Protein AF-A0A348V965-F1 (afdb_monomer_lite)

Radius of gyration: 14.89 Å; chains: 1; bounding box: 37×28×46 Å

Sequence (95 aa):
MTFKDRLRLQRSNAKKCIKQIRAGEWVPKYNSLSRAHITANRDNKELWLSNGSFFCGIEGGN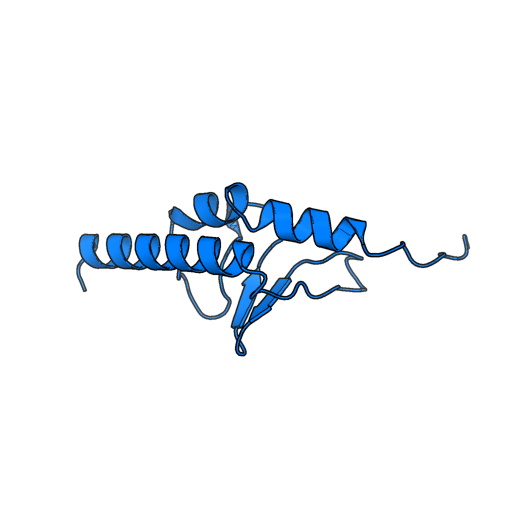YFGIFRHWVYYAAARKLKVEADRKVKPPDVPVL

Secondary structure (DSSP, 8-state):
--HHHHHHHHHHHHHHHHHHHHTT-SEEEEETTTTEEEEEEETTEEEE-SS-TTT--BTTS-SSGGGHHHHIIIIIHHHHHHHHHHSPPP-----

pLDDT: mean 89.42, std 11.26, range [49.09, 98.12]

Structure (mmCIF, N/CA/C/O backbone):
data_AF-A0A348V965-F1
#
_entry.id   AF-A0A348V965-F1
#
loop_
_atom_site.group_PDB
_atom_site.id
_atom_site.type_symbol
_atom_site.label_atom_id
_atom_site.label_alt_id
_atom_site.label_comp_id
_atom_site.label_asym_id
_atom_site.label_entity_id
_atom_site.label_seq_id
_atom_site.pdbx_PDB_ins_code
_atom_site.Cartn_x
_atom_site.Cartn_y
_atom_site.Cartn_z
_atom_site.occupancy
_atom_site.B_iso_or_equiv
_atom_site.auth_seq_id
_atom_site.auth_comp_id
_atom_site.auth_asym_id
_atom_site.auth_atom_id
_atom_site.pdbx_PDB_model_num
ATOM 1 N N . MET A 1 1 ? -11.941 18.001 15.120 1.00 73.88 1 MET A N 1
ATOM 2 C CA . MET A 1 1 ? -11.394 16.640 15.346 1.00 73.88 1 MET A CA 1
ATOM 3 C C . MET A 1 1 ? -10.218 16.744 16.301 1.00 73.88 1 MET A C 1
ATOM 5 O O . MET A 1 1 ? -9.319 17.531 16.027 1.00 73.88 1 MET A O 1
ATOM 9 N N . THR A 1 2 ? -10.219 15.995 17.408 1.00 92.62 2 THR A N 1
ATOM 10 C CA . THR A 1 2 ? -9.113 16.043 18.378 1.00 92.62 2 THR A CA 1
ATOM 11 C C . THR A 1 2 ? -7.884 15.277 17.869 1.00 92.62 2 THR A C 1
ATOM 13 O O . THR A 1 2 ? -7.972 14.461 16.946 1.00 92.62 2 THR A O 1
ATOM 16 N N . PHE A 1 3 ? -6.720 15.501 18.486 1.00 89.19 3 PHE A N 1
ATOM 17 C CA . PHE A 1 3 ? -5.496 14.750 18.179 1.00 89.19 3 PHE A CA 1
ATOM 18 C C . PHE A 1 3 ? -5.669 13.233 18.382 1.00 89.19 3 PHE A C 1
ATOM 20 O O . PHE A 1 3 ? -5.248 12.434 17.542 1.00 89.19 3 PHE A O 1
ATOM 27 N N . LYS A 1 4 ? -6.356 12.832 19.462 1.00 92.00 4 LYS A N 1
ATOM 28 C CA . LYS A 1 4 ? -6.649 11.422 19.763 1.00 92.00 4 LYS A CA 1
ATOM 29 C C . LYS A 1 4 ? -7.538 10.789 18.688 1.00 92.00 4 LYS A C 1
ATOM 31 O O . LYS A 1 4 ? -7.266 9.664 18.268 1.00 92.00 4 LYS A O 1
ATOM 36 N N . ASP A 1 5 ? -8.546 11.511 18.200 1.00 93.81 5 ASP A N 1
ATOM 37 C CA . ASP A 1 5 ? -9.438 11.017 17.141 1.00 93.81 5 ASP A CA 1
ATOM 38 C C . ASP A 1 5 ? -8.692 10.828 15.820 1.00 93.81 5 ASP A C 1
ATOM 40 O O . ASP A 1 5 ? -8.850 9.801 15.156 1.00 93.81 5 ASP A O 1
ATOM 44 N N . ARG A 1 6 ? -7.808 11.773 15.473 1.00 92.69 6 ARG A N 1
ATOM 45 C CA . ARG A 1 6 ? -6.958 11.678 14.279 1.00 92.69 6 ARG A CA 1
ATOM 46 C C . ARG A 1 6 ? -6.060 10.441 14.330 1.00 92.69 6 ARG A C 1
ATOM 48 O O . ARG A 1 6 ? -6.009 9.691 13.357 1.00 92.69 6 ARG A O 1
ATOM 55 N N . LEU A 1 7 ? -5.398 10.191 15.460 1.00 94.56 7 LEU A N 1
ATOM 56 C CA . LEU A 1 7 ? -4.549 9.007 15.634 1.00 94.56 7 LEU A CA 1
ATOM 57 C C . LEU A 1 7 ? -5.341 7.698 15.530 1.00 94.56 7 LEU A C 1
ATOM 59 O O . LEU A 1 7 ? -4.886 6.752 14.885 1.00 94.56 7 LEU A O 1
ATOM 63 N N . ARG A 1 8 ? -6.537 7.629 16.127 1.00 95.62 8 ARG A N 1
ATOM 64 C CA . ARG A 1 8 ? -7.412 6.449 16.020 1.00 95.62 8 ARG A CA 1
ATOM 65 C C . ARG A 1 8 ? -7.846 6.199 14.576 1.00 95.62 8 ARG A C 1
ATOM 67 O O . ARG A 1 8 ? -7.785 5.055 14.122 1.00 95.62 8 ARG A O 1
ATOM 74 N N . LEU A 1 9 ? -8.222 7.251 13.847 1.00 95.94 9 LEU A N 1
ATOM 75 C CA . LEU A 1 9 ? -8.582 7.161 12.433 1.00 95.94 9 LEU A CA 1
ATOM 76 C C . LEU A 1 9 ? -7.401 6.672 11.586 1.00 95.94 9 LEU A C 1
ATOM 78 O O . LEU A 1 9 ? -7.549 5.716 10.830 1.00 95.94 9 LEU A O 1
ATOM 82 N N . GLN A 1 10 ? -6.215 7.256 11.763 1.00 95.88 10 GLN A N 1
ATOM 83 C CA . GLN A 1 10 ? -5.008 6.851 11.036 1.00 95.88 10 GLN A CA 1
ATOM 84 C C . GLN A 1 10 ? -4.621 5.393 11.317 1.00 95.88 10 GLN A C 1
ATOM 86 O O . GLN A 1 10 ? -4.294 4.647 10.393 1.00 95.88 10 GLN A O 1
ATOM 91 N N . ARG A 1 11 ? -4.735 4.944 12.574 1.00 97.00 11 ARG A N 1
ATOM 92 C CA . ARG A 1 11 ? -4.528 3.536 12.948 1.00 97.00 11 ARG A CA 1
ATOM 93 C C . ARG A 1 11 ? -5.544 2.613 12.274 1.00 97.00 11 ARG A C 1
ATOM 95 O O . ARG A 1 11 ? -5.181 1.530 11.819 1.00 97.00 11 ARG A O 1
ATOM 102 N N . SER A 1 12 ? -6.812 3.022 12.225 1.00 97.56 12 SER A N 1
ATOM 103 C CA . SER A 1 12 ? -7.882 2.275 11.554 1.00 97.56 12 SER A CA 1
ATOM 104 C C . SER A 1 12 ? -7.618 2.162 10.050 1.00 97.56 12 SER A C 1
ATOM 106 O O . SER A 1 12 ? -7.662 1.064 9.496 1.00 97.56 12 SER A O 1
ATOM 108 N N . ASN A 1 13 ? -7.234 3.266 9.408 1.00 96.75 13 ASN A N 1
ATOM 109 C CA . ASN A 1 13 ? -6.861 3.300 7.995 1.00 96.75 13 ASN A CA 1
ATOM 110 C C . ASN A 1 13 ? -5.660 2.395 7.700 1.00 96.75 13 ASN A C 1
ATOM 112 O O . ASN A 1 13 ? -5.703 1.631 6.740 1.00 96.75 13 ASN A O 1
ATOM 116 N N . ALA A 1 14 ? -4.624 2.422 8.545 1.00 97.00 14 ALA A N 1
ATOM 117 C CA . ALA A 1 14 ? -3.461 1.549 8.406 1.00 97.00 14 ALA A CA 1
ATOM 118 C C . ALA A 1 14 ? -3.849 0.061 8.479 1.00 97.00 14 ALA A C 1
ATOM 120 O O . ALA A 1 14 ? -3.472 -0.716 7.603 1.00 97.00 14 ALA A O 1
ATOM 121 N N . LYS A 1 15 ? -4.670 -0.331 9.468 1.00 97.88 15 LYS A N 1
ATOM 122 C CA . LYS A 1 15 ? -5.197 -1.705 9.582 1.00 97.88 15 LYS A CA 1
ATOM 123 C C . LYS A 1 15 ? -5.974 -2.130 8.337 1.00 97.88 15 LYS A C 1
ATOM 125 O O . LYS A 1 15 ? -5.760 -3.231 7.834 1.00 97.88 15 LYS A O 1
ATOM 130 N N . LYS A 1 16 ? -6.874 -1.267 7.854 1.00 97.44 16 LYS A N 1
ATOM 131 C CA . LYS A 1 16 ? -7.670 -1.529 6.648 1.00 97.44 16 LYS A CA 1
ATOM 132 C C . LYS A 1 16 ? -6.766 -1.715 5.433 1.00 97.44 16 LYS A C 1
ATOM 134 O O . LYS A 1 16 ? -6.878 -2.737 4.771 1.00 97.44 16 LYS A O 1
ATOM 139 N N . CYS A 1 17 ? -5.818 -0.805 5.213 1.00 96.75 17 CYS A N 1
ATOM 140 C CA . CYS A 1 17 ? -4.87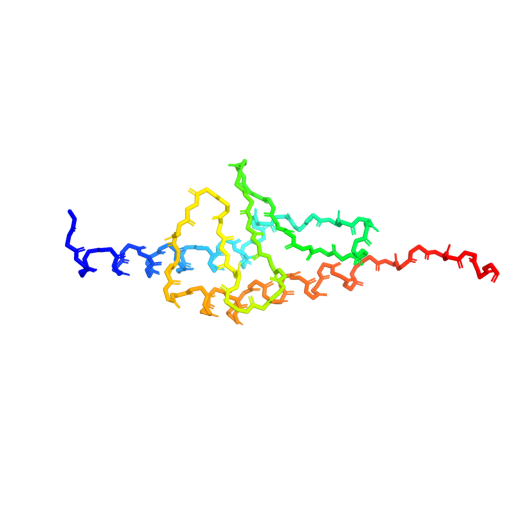0 -0.889 4.103 1.00 96.75 17 CYS A CA 1
ATOM 141 C C . CYS A 1 17 ? -4.072 -2.203 4.129 1.00 96.75 17 CYS A C 1
ATOM 143 O O . CYS A 1 17 ? -4.018 -2.909 3.129 1.00 96.75 17 CYS A O 1
ATOM 145 N N . ILE A 1 18 ? -3.540 -2.600 5.292 1.00 97.56 18 ILE A N 1
ATOM 146 C CA . ILE A 1 18 ? -2.828 -3.880 5.454 1.00 97.56 18 ILE A CA 1
ATOM 147 C C . ILE A 1 18 ? -3.715 -5.067 5.056 1.00 97.56 18 ILE A C 1
ATOM 149 O O . ILE A 1 18 ? -3.253 -5.962 4.348 1.00 97.56 18 ILE A O 1
ATOM 153 N N . LYS A 1 19 ? -4.979 -5.088 5.499 1.00 98.12 19 LYS A N 1
ATOM 154 C CA . LYS A 1 19 ? -5.925 -6.156 5.145 1.00 98.12 19 LYS A CA 1
ATOM 155 C C . LYS A 1 19 ? -6.169 -6.200 3.634 1.00 98.12 19 LYS A C 1
ATOM 157 O O . LYS A 1 19 ? -6.110 -7.278 3.060 1.00 98.12 19 LYS A O 1
ATOM 162 N N . GLN A 1 20 ? -6.369 -5.045 3.008 1.00 97.44 20 GLN A N 1
ATOM 163 C CA . GLN A 1 20 ? -6.611 -4.924 1.567 1.00 97.44 20 GLN A CA 1
ATOM 164 C C . GLN A 1 20 ? -5.403 -5.369 0.740 1.00 97.44 20 GLN A C 1
ATOM 166 O O . GLN A 1 20 ? -5.557 -6.094 -0.235 1.00 97.44 20 GLN A O 1
ATOM 171 N N . ILE A 1 21 ? -4.184 -4.995 1.152 1.00 96.94 21 ILE A N 1
ATOM 172 C CA . ILE A 1 21 ? -2.956 -5.457 0.488 1.00 96.94 21 ILE A CA 1
ATOM 173 C C . ILE A 1 21 ? -2.868 -6.984 0.562 1.00 96.94 21 ILE A C 1
ATOM 175 O O . ILE A 1 21 ? -2.580 -7.637 -0.434 1.00 96.94 21 ILE A O 1
ATOM 179 N N . ARG A 1 22 ? -3.151 -7.569 1.732 1.00 96.75 22 ARG A N 1
ATOM 180 C CA . ARG A 1 22 ? -3.127 -9.029 1.924 1.00 96.75 22 ARG A CA 1
ATOM 181 C C . ARG A 1 22 ? -4.228 -9.757 1.158 1.00 96.75 22 ARG A C 1
ATOM 183 O O . ARG A 1 22 ? -4.027 -10.907 0.792 1.00 96.75 22 ARG A O 1
ATOM 190 N N . ALA A 1 23 ? -5.357 -9.098 0.925 1.00 97.44 23 ALA A N 1
ATOM 191 C CA . ALA A 1 23 ? -6.439 -9.604 0.090 1.00 97.44 23 ALA A CA 1
ATOM 192 C C . ALA A 1 23 ? -6.151 -9.468 -1.419 1.00 97.44 23 ALA A C 1
ATOM 194 O O . ALA A 1 23 ? -6.941 -9.945 -2.224 1.00 97.44 23 ALA A O 1
ATOM 195 N N . GLY A 1 24 ? -5.037 -8.835 -1.810 1.00 96.31 24 GLY A N 1
ATOM 196 C CA . GLY A 1 24 ? -4.677 -8.635 -3.215 1.00 96.31 24 GLY A CA 1
ATOM 197 C C . GLY A 1 24 ? -5.442 -7.504 -3.906 1.00 96.31 24 GLY A C 1
ATOM 198 O O . GLY A 1 24 ? -5.382 -7.397 -5.124 1.00 96.31 24 GLY A O 1
ATOM 199 N N . GLU A 1 25 ? -6.135 -6.641 -3.156 1.00 97.69 25 GLU A N 1
ATOM 200 C CA . GLU A 1 25 ? -6.930 -5.541 -3.729 1.00 97.69 25 GLU A CA 1
ATOM 201 C C . GLU A 1 25 ? -6.068 -4.406 -4.308 1.00 97.69 25 GLU A C 1
ATOM 203 O O . GLU A 1 25 ? -6.557 -3.578 -5.071 1.00 97.69 25 GLU A O 1
ATOM 208 N N . TRP A 1 26 ? -4.797 -4.321 -3.909 1.00 97.19 26 TRP A N 1
ATOM 209 C CA . TRP A 1 26 ? -3.855 -3.311 -4.391 1.00 97.19 26 TRP A CA 1
ATOM 210 C C . TRP A 1 26 ? -3.002 -3.891 -5.515 1.00 97.19 26 TRP A C 1
ATOM 212 O O . TRP A 1 26 ? -2.194 -4.786 -5.270 1.00 97.19 26 TRP A O 1
ATOM 222 N N . VAL A 1 27 ? -3.151 -3.350 -6.725 1.00 96.25 27 VAL A N 1
ATOM 223 C CA . VAL A 1 27 ? -2.461 -3.831 -7.930 1.00 96.25 27 VAL A CA 1
ATOM 224 C C . VAL A 1 27 ? -1.172 -3.035 -8.150 1.00 96.25 27 VAL A C 1
ATOM 226 O O . VAL A 1 27 ? -1.253 -1.838 -8.431 1.00 96.25 27 VAL A O 1
ATOM 229 N N . PRO A 1 28 ? 0.021 -3.648 -8.034 1.00 95.25 28 PRO A N 1
ATOM 230 C CA . PRO A 1 28 ? 1.291 -2.968 -8.271 1.00 95.25 28 PRO A CA 1
ATOM 231 C C . PRO A 1 28 ? 1.402 -2.463 -9.711 1.00 95.25 28 PRO A C 1
ATOM 233 O O . PRO A 1 28 ? 1.082 -3.186 -10.651 1.00 95.25 28 PRO A O 1
ATOM 236 N N . LYS A 1 29 ? 1.906 -1.243 -9.891 1.00 93.88 29 LYS A N 1
ATOM 237 C CA . LYS A 1 29 ? 2.127 -0.632 -11.203 1.00 93.88 29 LYS A CA 1
ATOM 238 C C . LYS A 1 29 ? 3.618 -0.601 -11.506 1.00 93.88 29 LYS A C 1
ATOM 240 O O . LYS A 1 29 ? 4.396 0.004 -10.766 1.00 93.88 29 LYS A O 1
ATOM 245 N N . TYR A 1 30 ? 4.012 -1.261 -12.591 1.00 91.19 30 TYR A N 1
ATOM 246 C CA . TYR A 1 30 ? 5.394 -1.235 -13.053 1.00 91.19 30 TYR A CA 1
ATOM 247 C C . TYR A 1 30 ? 5.731 0.145 -13.619 1.00 91.19 30 TYR A C 1
ATOM 249 O O . TYR A 1 30 ? 4.998 0.683 -14.449 1.00 91.19 30 TYR A O 1
ATOM 257 N N . ASN A 1 31 ? 6.847 0.713 -13.175 1.00 87.50 31 ASN A N 1
ATOM 258 C CA . ASN A 1 31 ? 7.416 1.925 -13.741 1.00 87.50 31 ASN A CA 1
ATOM 259 C C . ASN A 1 31 ? 8.650 1.541 -14.567 1.00 87.50 31 ASN A C 1
ATOM 261 O O . ASN A 1 31 ? 9.625 1.018 -14.026 1.00 87.50 31 ASN A O 1
ATOM 265 N N . SER A 1 32 ? 8.599 1.801 -15.876 1.00 85.69 32 SER A N 1
ATOM 266 C CA . SER A 1 32 ? 9.664 1.464 -16.828 1.00 85.69 32 SER A CA 1
ATOM 267 C C . SER A 1 32 ? 10.936 2.292 -16.638 1.00 85.69 32 SER A C 1
ATOM 269 O O . SER A 1 32 ? 12.026 1.774 -16.871 1.00 85.69 32 SER A O 1
ATOM 271 N N . LEU A 1 33 ? 10.821 3.537 -16.166 1.00 86.56 33 LEU A N 1
ATOM 272 C CA . LEU A 1 33 ? 11.963 4.417 -15.903 1.00 86.56 33 LEU A CA 1
ATOM 273 C C . LEU A 1 33 ? 12.771 3.918 -14.703 1.00 86.56 33 LEU A C 1
ATOM 275 O O . LEU A 1 33 ? 13.989 3.794 -14.781 1.00 86.56 33 LEU A O 1
ATOM 279 N N . SER A 1 34 ? 12.092 3.578 -13.603 1.00 85.62 34 SER A N 1
ATOM 280 C CA . SER A 1 34 ? 12.746 3.037 -12.403 1.00 85.62 34 SER A CA 1
ATOM 281 C C . SER A 1 34 ? 12.930 1.517 -12.436 1.00 85.62 34 SER A C 1
ATOM 283 O O . SER A 1 34 ? 13.449 0.951 -11.477 1.00 85.62 34 SER A O 1
ATOM 285 N N . ARG A 1 35 ? 12.447 0.850 -13.494 1.00 87.25 35 ARG A N 1
ATOM 286 C CA . ARG A 1 35 ? 12.413 -0.611 -13.671 1.00 87.25 35 ARG A CA 1
ATOM 287 C C . ARG A 1 35 ? 11.881 -1.377 -12.448 1.00 87.25 35 ARG A C 1
ATOM 289 O O . ARG A 1 35 ? 12.374 -2.453 -12.123 1.00 87.25 35 ARG A O 1
ATOM 296 N N . ALA A 1 36 ? 10.883 -0.823 -11.759 1.00 88.69 36 ALA A N 1
ATOM 297 C CA . ALA A 1 36 ? 10.375 -1.355 -10.491 1.00 88.69 36 ALA A CA 1
ATOM 298 C C . ALA A 1 36 ? 8.906 -0.984 -10.254 1.00 88.69 36 ALA A C 1
ATOM 300 O O . ALA A 1 36 ? 8.404 -0.011 -10.819 1.00 88.69 36 ALA A O 1
ATOM 301 N N . HIS A 1 37 ? 8.231 -1.710 -9.362 1.00 92.81 37 HIS A N 1
ATOM 302 C CA . HIS A 1 37 ? 6.895 -1.355 -8.887 1.00 92.81 37 HIS A CA 1
ATOM 303 C C . HIS A 1 37 ? 6.998 -0.381 -7.720 1.00 92.81 37 HIS A C 1
ATOM 305 O O . HIS A 1 37 ? 7.249 -0.759 -6.571 1.00 92.81 37 HIS A O 1
ATOM 311 N N . ILE A 1 38 ? 6.825 0.901 -8.023 1.00 92.31 38 ILE A N 1
ATOM 312 C CA . ILE A 1 38 ? 6.926 1.966 -7.021 1.00 92.31 38 ILE A CA 1
ATOM 313 C C . ILE A 1 38 ? 5.577 2.319 -6.394 1.00 92.31 38 ILE A C 1
ATOM 315 O O . ILE A 1 38 ? 5.544 2.818 -5.267 1.00 92.31 38 ILE A O 1
ATOM 319 N N . THR A 1 39 ? 4.482 1.975 -7.075 1.00 95.56 39 THR A N 1
ATOM 320 C CA . THR A 1 39 ? 3.100 2.220 -6.649 1.00 95.56 39 THR A CA 1
ATOM 321 C C . THR A 1 39 ? 2.235 0.982 -6.740 1.00 95.56 39 THR A C 1
ATOM 323 O O . THR A 1 39 ? 2.560 0.031 -7.449 1.00 95.56 39 THR A O 1
ATOM 326 N N . ALA A 1 40 ? 1.100 1.014 -6.045 1.00 96.19 40 ALA A N 1
ATOM 327 C CA . ALA A 1 40 ? -0.049 0.172 -6.334 1.00 96.19 40 ALA A CA 1
ATOM 328 C C . ALA A 1 40 ? -1.321 1.009 -6.479 1.00 96.19 40 ALA A C 1
ATOM 330 O O . ALA A 1 40 ? -1.495 1.997 -5.771 1.00 96.19 40 ALA A O 1
ATOM 331 N N . ASN A 1 41 ? -2.229 0.587 -7.355 1.00 97.06 41 ASN A N 1
ATOM 332 C CA . ASN A 1 41 ? -3.525 1.224 -7.560 1.00 97.06 41 ASN A CA 1
ATOM 333 C C . ASN A 1 41 ? -4.653 0.391 -6.934 1.00 97.06 41 ASN A C 1
ATOM 335 O O . ASN A 1 41 ? -4.613 -0.841 -6.965 1.00 97.06 41 ASN A O 1
ATOM 339 N N . ARG A 1 42 ? -5.650 1.080 -6.378 1.00 95.19 42 ARG A N 1
ATOM 340 C CA . ARG A 1 42 ? -6.949 0.525 -5.992 1.00 95.19 42 ARG A CA 1
ATOM 341 C C . ARG A 1 42 ? -7.999 1.635 -6.028 1.00 95.19 42 ARG A C 1
ATOM 343 O O . ARG A 1 42 ? -7.816 2.646 -5.357 1.00 95.19 42 ARG A O 1
ATOM 350 N N . ASP A 1 43 ? -9.110 1.440 -6.735 1.00 90.75 43 ASP A N 1
ATOM 351 C CA . ASP A 1 43 ? -10.265 2.360 -6.755 1.00 90.75 43 ASP A CA 1
ATOM 352 C C . ASP A 1 43 ? -9.886 3.846 -6.967 1.00 90.75 43 ASP A C 1
ATOM 354 O O . ASP A 1 43 ? -10.254 4.709 -6.166 1.00 90.75 43 ASP A O 1
ATOM 358 N N . ASN A 1 44 ? -9.099 4.154 -8.007 1.00 90.50 44 ASN A N 1
ATOM 359 C CA . ASN A 1 44 ? -8.569 5.502 -8.299 1.00 90.50 44 ASN A CA 1
ATOM 360 C C . ASN A 1 44 ? -7.674 6.105 -7.200 1.00 90.50 44 ASN A C 1
ATOM 362 O O . ASN A 1 44 ? -7.437 7.311 -7.179 1.00 90.50 44 ASN A O 1
ATOM 366 N N . LYS A 1 45 ? -7.163 5.284 -6.281 1.00 94.00 45 LYS A N 1
ATOM 367 C CA . LYS A 1 45 ? -6.177 5.689 -5.277 1.00 94.00 45 LYS A CA 1
ATOM 368 C C . LYS A 1 45 ? -4.842 5.044 -5.578 1.00 94.00 45 LYS A C 1
ATOM 370 O O . LYS A 1 45 ? -4.778 3.869 -5.935 1.00 94.00 45 LYS A O 1
ATOM 375 N N . GLU A 1 46 ? -3.781 5.804 -5.357 1.00 95.19 46 GLU A N 1
ATOM 376 C CA . GLU A 1 46 ? -2.413 5.334 -5.510 1.00 95.19 46 GLU A CA 1
ATOM 377 C C . GLU A 1 46 ? -1.747 5.184 -4.140 1.00 95.19 46 GLU A C 1
ATOM 379 O O . GLU A 1 46 ? -1.725 6.113 -3.337 1.00 95.19 46 GLU A O 1
ATOM 384 N N . LEU A 1 47 ? -1.232 3.991 -3.851 1.00 95.62 47 LEU A N 1
ATOM 385 C CA . LEU A 1 47 ? -0.433 3.676 -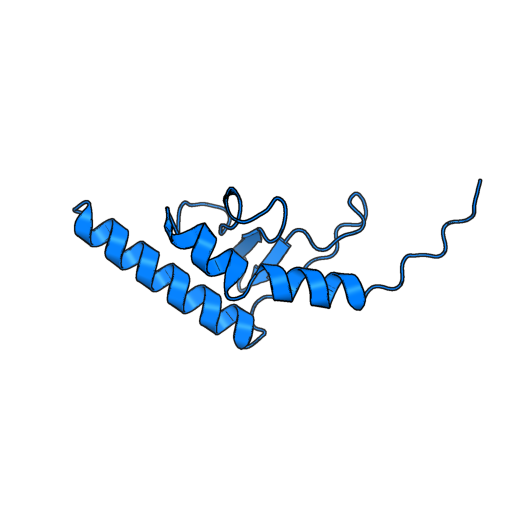2.674 1.00 95.62 47 LEU A CA 1
ATOM 386 C C . LEU A 1 47 ? 1.042 3.656 -3.061 1.00 95.62 47 LEU A C 1
ATOM 388 O O . LEU A 1 47 ? 1.457 2.867 -3.910 1.00 95.62 47 LEU A O 1
ATOM 392 N N . TRP A 1 48 ? 1.850 4.454 -2.374 1.00 94.50 48 TRP A N 1
ATOM 393 C CA . TRP A 1 48 ? 3.296 4.461 -2.539 1.00 94.50 48 TRP A CA 1
ATOM 394 C C . TRP A 1 48 ? 3.932 3.261 -1.821 1.00 94.50 48 TRP A C 1
ATOM 396 O O . TRP A 1 48 ? 3.755 3.072 -0.610 1.00 94.50 48 TRP A O 1
ATOM 406 N N . LEU A 1 49 ? 4.664 2.434 -2.573 1.00 91.12 49 LEU A N 1
ATOM 407 C CA . LEU A 1 49 ? 5.322 1.214 -2.082 1.00 91.12 49 LEU A CA 1
ATOM 408 C C . LEU A 1 49 ? 6.841 1.367 -1.929 1.00 91.12 49 LEU A C 1
ATOM 410 O O . LEU A 1 49 ? 7.464 0.568 -1.228 1.00 91.12 49 LEU A O 1
ATOM 414 N N . SER A 1 50 ? 7.448 2.341 -2.613 1.00 80.75 50 SER A N 1
ATOM 415 C CA . SER A 1 50 ? 8.905 2.509 -2.671 1.00 80.75 50 SER A CA 1
ATOM 416 C C . SER A 1 50 ? 9.432 3.574 -1.705 1.00 80.75 50 SER A C 1
ATOM 418 O O . SER A 1 50 ? 8.678 4.243 -1.004 1.00 80.75 50 SER A O 1
ATOM 420 N N . ASN A 1 51 ? 10.759 3.713 -1.661 1.00 81.06 51 ASN A N 1
ATOM 421 C CA . ASN A 1 51 ? 11.522 4.649 -0.824 1.00 81.06 51 ASN A CA 1
ATOM 422 C C . ASN A 1 51 ? 11.428 4.385 0.688 1.00 81.06 51 ASN A C 1
ATOM 424 O O . ASN A 1 51 ? 11.901 5.173 1.501 1.00 81.06 51 ASN A O 1
ATOM 428 N N . GLY A 1 52 ? 10.892 3.230 1.083 1.00 83.50 52 GLY A N 1
ATOM 429 C CA . GLY A 1 52 ? 10.904 2.774 2.464 1.00 83.50 52 GLY A CA 1
ATOM 430 C C . GLY A 1 52 ? 9.716 3.250 3.295 1.00 83.50 52 GLY A C 1
ATOM 431 O O . G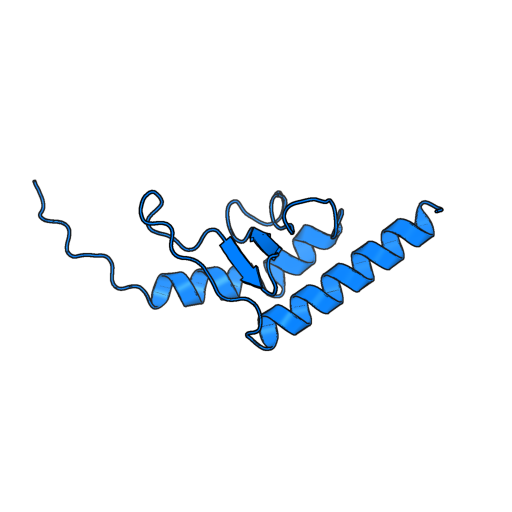LY A 1 52 ? 8.799 3.937 2.846 1.00 83.50 52 GLY A O 1
ATOM 432 N N . SER A 1 53 ? 9.742 2.863 4.567 1.00 83.12 53 SER A N 1
ATOM 433 C CA . SER A 1 53 ? 8.608 3.004 5.479 1.00 83.12 53 SER A CA 1
ATOM 434 C C . SER A 1 53 ? 8.141 4.441 5.726 1.00 83.12 53 SER A C 1
ATOM 436 O O . SER A 1 53 ? 6.973 4.649 6.047 1.00 83.12 53 SER A O 1
ATOM 438 N N . PHE A 1 54 ? 9.026 5.428 5.557 1.00 85.12 54 PHE A N 1
ATOM 439 C CA . PHE A 1 54 ? 8.712 6.846 5.749 1.00 85.12 54 PHE A CA 1
ATOM 440 C 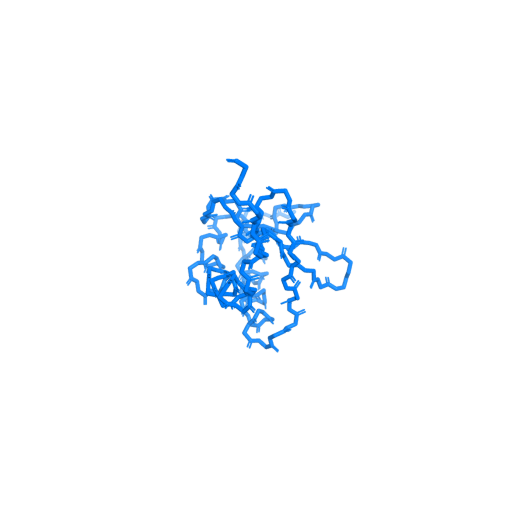C . PHE A 1 54 ? 7.841 7.431 4.635 1.00 85.12 54 PHE A C 1
ATOM 442 O O . PHE A 1 54 ? 7.124 8.401 4.877 1.00 85.12 54 PHE A O 1
ATOM 449 N N . PHE A 1 55 ? 7.856 6.830 3.446 1.00 86.12 55 PHE A N 1
ATOM 450 C CA . PHE A 1 55 ? 7.143 7.336 2.271 1.00 86.12 55 PHE A CA 1
ATOM 451 C C . PHE A 1 55 ? 5.896 6.517 1.936 1.00 86.12 55 PHE A C 1
ATOM 453 O O . PHE A 1 55 ? 5.156 6.880 1.031 1.00 86.12 55 PHE A O 1
ATOM 460 N N . CYS A 1 56 ? 5.622 5.444 2.685 1.00 92.00 56 CYS A N 1
ATOM 461 C CA . CYS A 1 56 ? 4.422 4.643 2.480 1.00 92.00 56 CYS A CA 1
ATOM 462 C C . CYS A 1 56 ? 3.163 5.453 2.824 1.00 92.00 56 CYS A C 1
ATOM 464 O O . CYS A 1 56 ? 2.928 5.832 3.974 1.00 92.00 56 CYS A O 1
ATOM 466 N N . GLY A 1 57 ? 2.341 5.725 1.820 1.00 93.31 57 GLY A N 1
ATOM 467 C CA . GLY A 1 57 ? 1.176 6.590 1.945 1.00 93.31 57 GLY A CA 1
ATOM 468 C C . GLY A 1 57 ? 0.273 6.469 0.731 1.00 93.31 57 GLY A C 1
ATOM 469 O O . GLY A 1 57 ? 0.707 5.998 -0.314 1.00 93.31 57 GLY A O 1
ATOM 470 N N . ILE A 1 58 ? -0.986 6.867 0.891 1.00 94.00 58 ILE A N 1
ATOM 471 C CA . ILE A 1 58 ? -1.910 7.002 -0.236 1.00 94.00 58 ILE A CA 1
ATOM 472 C C . ILE A 1 58 ? -1.828 8.446 -0.727 1.00 94.00 58 ILE A C 1
ATOM 474 O O . ILE A 1 58 ? -1.843 9.368 0.092 1.00 94.00 58 ILE A O 1
ATOM 478 N N . GLU A 1 59 ? -1.734 8.635 -2.038 1.00 92.00 59 GLU A N 1
ATOM 479 C CA . GLU A 1 59 ? -1.727 9.951 -2.667 1.00 92.00 59 GLU A CA 1
ATOM 480 C C . GLU A 1 59 ? -2.958 10.781 -2.251 1.00 92.00 59 GLU A C 1
ATOM 482 O O . GLU A 1 59 ? -4.042 10.258 -1.973 1.00 92.00 59 GLU A O 1
ATOM 487 N N . GLY A 1 60 ? -2.781 12.098 -2.146 1.00 85.81 60 GLY A N 1
ATOM 488 C CA . GLY A 1 60 ? -3.855 13.018 -1.772 1.00 85.81 60 GLY A CA 1
ATOM 489 C C . GLY A 1 60 ? -4.115 13.134 -0.267 1.00 85.81 60 GLY A C 1
ATOM 490 O O . GLY A 1 60 ? -5.076 13.792 0.126 1.00 85.81 60 GLY A O 1
ATOM 491 N N . GLY A 1 61 ? -3.289 12.542 0.610 1.00 86.50 61 GLY A N 1
ATOM 492 C CA . GLY A 1 61 ? -3.397 12.843 2.041 1.00 86.50 61 GLY A CA 1
ATOM 493 C C . GLY A 1 61 ? -2.517 12.046 3.004 1.00 86.50 61 GLY A C 1
ATOM 494 O O . GLY A 1 61 ? -1.952 11.000 2.698 1.00 86.50 61 GLY A O 1
ATOM 495 N N . ASN A 1 62 ? -2.448 12.516 4.254 1.00 88.12 62 ASN A N 1
ATOM 496 C CA . ASN A 1 62 ? -1.747 11.820 5.338 1.00 88.12 62 ASN A CA 1
ATOM 497 C C . ASN A 1 62 ? -2.654 10.787 6.041 1.00 88.12 62 ASN A C 1
ATOM 499 O O . ASN A 1 62 ? -2.972 10.912 7.230 1.00 88.12 62 ASN A O 1
ATOM 503 N N . TYR A 1 63 ? -3.077 9.761 5.295 1.00 92.19 63 TYR A N 1
ATOM 504 C CA . TYR A 1 63 ? -4.036 8.746 5.757 1.00 92.19 63 TYR A CA 1
ATOM 505 C C . TYR A 1 63 ? -3.521 7.863 6.895 1.00 92.19 63 TYR A C 1
ATOM 507 O O . TYR A 1 63 ? -4.326 7.371 7.689 1.00 92.19 63 TYR A O 1
ATOM 515 N N . PHE A 1 64 ? -2.203 7.656 6.978 1.00 92.88 64 PHE A N 1
ATOM 516 C CA . PHE A 1 64 ? -1.582 6.742 7.942 1.00 92.88 64 PHE A CA 1
ATOM 517 C C . PHE A 1 64 ? -0.823 7.453 9.064 1.00 92.88 64 PHE A C 1
ATOM 519 O O . PHE A 1 64 ? -0.606 6.849 10.112 1.00 92.88 64 PHE A O 1
ATOM 526 N N . GLY A 1 65 ? -0.418 8.717 8.894 1.00 91.62 65 GLY A N 1
ATOM 527 C CA . GLY A 1 65 ? 0.386 9.415 9.899 1.00 91.62 65 GLY A CA 1
ATOM 528 C C . GLY A 1 65 ? 1.642 8.625 10.260 1.00 91.62 65 GLY A C 1
ATOM 529 O O . GLY A 1 65 ? 2.349 8.135 9.379 1.00 91.62 65 GLY A O 1
ATOM 530 N N . ILE A 1 66 ? 1.872 8.455 11.561 1.00 92.25 66 ILE A N 1
ATOM 531 C CA . ILE A 1 66 ? 2.968 7.648 12.118 1.00 92.25 66 ILE A CA 1
ATOM 532 C C . ILE A 1 66 ? 2.832 6.145 11.810 1.00 92.25 66 ILE A C 1
ATOM 534 O O . ILE A 1 66 ? 3.822 5.420 11.764 1.00 92.25 66 ILE A O 1
ATOM 538 N N . PHE A 1 67 ? 1.621 5.658 11.519 1.00 94.31 67 PHE A N 1
ATOM 539 C CA . PHE A 1 67 ? 1.369 4.241 11.237 1.00 94.31 67 PHE A CA 1
ATOM 540 C C . PHE A 1 67 ? 1.800 3.807 9.829 1.00 94.31 67 PHE A C 1
ATOM 542 O O . PHE A 1 67 ? 1.672 2.631 9.495 1.00 94.31 67 PHE A O 1
ATOM 549 N N . ARG A 1 68 ? 2.356 4.708 9.009 1.00 94.94 68 ARG A N 1
ATOM 550 C CA . ARG A 1 68 ? 2.933 4.362 7.698 1.00 94.94 68 ARG A CA 1
ATOM 551 C C . ARG A 1 68 ? 3.998 3.271 7.776 1.00 94.94 68 ARG A C 1
ATOM 553 O O . ARG A 1 68 ? 4.018 2.369 6.943 1.00 94.94 68 ARG A O 1
ATOM 560 N N . HIS A 1 69 ? 4.813 3.292 8.833 1.00 94.06 69 HIS A N 1
ATOM 561 C CA . HIS A 1 69 ? 5.827 2.266 9.053 1.00 94.06 69 HIS A CA 1
ATOM 562 C C . HIS A 1 69 ? 5.208 0.891 9.220 1.00 94.06 69 HIS A C 1
ATOM 564 O O . HIS A 1 69 ? 5.687 -0.092 8.658 1.00 94.06 69 HIS A O 1
ATOM 570 N N . TRP A 1 70 ? 4.099 0.841 9.950 1.00 95.81 70 TRP A N 1
ATOM 571 C CA . TRP A 1 70 ? 3.379 -0.393 10.159 1.00 95.81 70 TRP A CA 1
ATOM 572 C C . TRP A 1 70 ? 2.816 -0.942 8.847 1.00 95.81 70 TRP A C 1
ATOM 574 O O . TRP A 1 70 ? 3.024 -2.117 8.560 1.00 95.81 70 TRP A O 1
ATOM 584 N N . VAL A 1 71 ? 2.187 -0.103 8.016 1.00 96.19 71 VAL A N 1
ATOM 585 C CA . VAL A 1 71 ? 1.688 -0.515 6.689 1.00 96.19 71 VAL A CA 1
ATOM 586 C C . VAL A 1 71 ? 2.822 -1.059 5.818 1.00 96.19 71 VAL A C 1
ATOM 588 O O . VAL A 1 71 ? 2.680 -2.125 5.210 1.00 96.19 71 VAL A O 1
ATOM 591 N N . TYR A 1 72 ? 3.966 -0.371 5.809 1.00 96.31 72 TYR A N 1
ATOM 59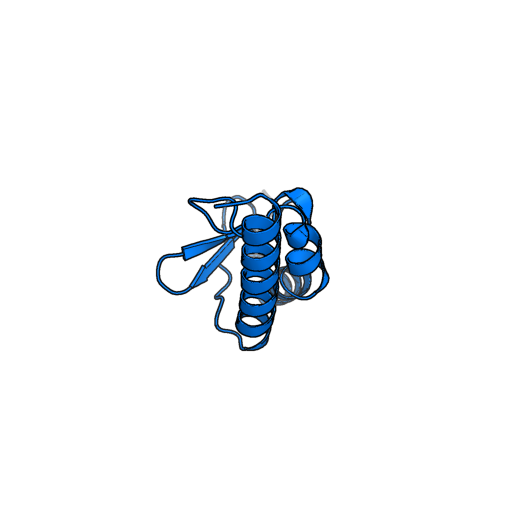2 C CA . TYR A 1 72 ? 5.120 -0.763 5.009 1.00 96.31 72 TYR A CA 1
ATOM 593 C C . TYR A 1 72 ? 5.667 -2.139 5.397 1.00 96.31 72 TYR A C 1
ATOM 595 O O . TYR A 1 72 ? 5.737 -3.036 4.555 1.00 96.31 72 TYR A O 1
ATOM 603 N N . TYR A 1 73 ? 6.020 -2.325 6.672 1.00 95.81 73 TYR A N 1
ATOM 604 C CA . TYR A 1 73 ? 6.642 -3.566 7.133 1.00 95.81 73 TYR A CA 1
ATOM 605 C C . TYR A 1 73 ? 5.655 -4.735 7.206 1.00 95.81 73 TYR A C 1
ATOM 607 O O . TYR A 1 73 ? 6.046 -5.871 6.953 1.00 95.81 73 TYR A O 1
ATOM 615 N N . ALA A 1 74 ? 4.379 -4.480 7.508 1.00 96.25 74 ALA A N 1
ATOM 616 C CA . ALA A 1 74 ? 3.387 -5.544 7.645 1.00 96.25 74 ALA A CA 1
ATOM 617 C C . ALA A 1 74 ? 2.825 -6.056 6.309 1.00 96.25 74 ALA A C 1
ATOM 619 O O . ALA A 1 74 ? 2.246 -7.151 6.299 1.00 96.25 74 ALA A O 1
ATOM 620 N N . ALA A 1 75 ? 2.919 -5.272 5.224 1.00 96.31 75 ALA A N 1
ATOM 621 C CA . ALA A 1 75 ? 2.314 -5.628 3.939 1.00 96.31 75 ALA A CA 1
ATOM 622 C C . ALA A 1 75 ? 3.001 -5.015 2.701 1.00 96.31 75 ALA A C 1
ATOM 624 O O . ALA A 1 75 ? 3.395 -5.763 1.807 1.00 96.31 75 ALA A O 1
ATOM 625 N N . ALA A 1 76 ? 3.171 -3.687 2.627 1.00 95.44 76 ALA A N 1
ATOM 626 C CA . ALA A 1 76 ? 3.526 -3.015 1.365 1.00 95.44 76 ALA A CA 1
ATOM 627 C C . ALA A 1 76 ? 4.902 -3.428 0.807 1.00 95.44 76 ALA A C 1
ATOM 629 O O . ALA A 1 76 ? 5.052 -3.628 -0.398 1.00 95.44 76 ALA A O 1
ATOM 630 N N . ARG A 1 77 ? 5.898 -3.636 1.682 1.00 94.44 77 ARG A N 1
ATOM 631 C CA . ARG A 1 77 ? 7.234 -4.111 1.284 1.00 94.44 77 ARG A CA 1
ATOM 632 C C . ARG A 1 77 ? 7.168 -5.463 0.576 1.00 94.44 77 ARG A C 1
ATOM 634 O O . ARG A 1 77 ? 7.847 -5.661 -0.427 1.00 94.44 77 ARG A O 1
ATOM 641 N N . LYS A 1 78 ? 6.370 -6.394 1.110 1.00 94.31 78 LYS A N 1
ATOM 642 C CA . LYS A 1 78 ? 6.218 -7.736 0.536 1.00 94.31 78 LYS A CA 1
ATOM 643 C C . LYS A 1 78 ? 5.549 -7.655 -0.836 1.00 94.31 78 LYS A C 1
ATOM 645 O O . LYS A 1 78 ? 6.075 -8.241 -1.774 1.00 94.31 78 LYS A O 1
ATOM 650 N N . LEU A 1 79 ? 4.484 -6.856 -0.957 1.00 95.25 79 LEU A N 1
ATOM 651 C CA . LEU A 1 79 ? 3.791 -6.615 -2.226 1.00 95.25 79 LEU A CA 1
ATOM 652 C C . LEU A 1 79 ? 4.755 -6.132 -3.323 1.00 95.25 79 LEU A C 1
ATOM 654 O O . LEU A 1 79 ? 4.782 -6.709 -4.406 1.00 95.25 79 LEU A O 1
ATOM 658 N N . LYS A 1 80 ? 5.588 -5.124 -3.028 1.00 93.94 80 LYS A N 1
ATOM 659 C CA . LYS A 1 80 ? 6.606 -4.625 -3.966 1.00 93.94 80 LYS A CA 1
ATOM 660 C C . LYS A 1 80 ? 7.588 -5.718 -4.382 1.00 93.94 80 LYS A C 1
ATOM 662 O O . LYS A 1 80 ? 7.797 -5.929 -5.569 1.00 93.94 80 LYS A O 1
ATOM 667 N N . VAL A 1 81 ? 8.190 -6.412 -3.413 1.00 92.38 81 VAL A N 1
ATOM 668 C CA . VAL A 1 81 ? 9.201 -7.447 -3.689 1.00 92.38 81 VAL A CA 1
ATOM 669 C C . VAL A 1 81 ? 8.619 -8.583 -4.531 1.00 92.38 81 VAL A C 1
ATOM 671 O O . VAL A 1 81 ? 9.280 -9.068 -5.443 1.00 92.38 81 VAL A O 1
ATOM 674 N N . GLU A 1 82 ? 7.391 -9.011 -4.249 1.00 93.50 82 GLU A N 1
ATOM 675 C CA . GLU A 1 82 ? 6.721 -10.052 -5.031 1.00 93.50 82 GLU A CA 1
ATOM 676 C C . GLU A 1 82 ? 6.377 -9.587 -6.446 1.00 93.50 82 GLU A C 1
ATOM 678 O O . GLU A 1 82 ? 6.506 -10.372 -7.382 1.00 93.50 82 GLU A O 1
ATOM 683 N N . ALA A 1 83 ? 5.981 -8.326 -6.620 1.00 92.44 83 ALA A N 1
ATOM 684 C CA . ALA A 1 83 ? 5.734 -7.751 -7.936 1.00 92.44 83 ALA A CA 1
ATOM 685 C C . ALA A 1 83 ? 7.028 -7.638 -8.755 1.00 92.44 83 ALA A C 1
ATOM 687 O O . ALA A 1 83 ? 7.080 -8.093 -9.896 1.00 92.44 83 ALA A O 1
ATOM 688 N N . ASP A 1 84 ? 8.096 -7.111 -8.150 1.00 90.31 84 ASP A N 1
ATOM 689 C CA . ASP A 1 84 ? 9.406 -6.966 -8.789 1.00 90.31 84 ASP A CA 1
ATOM 690 C C . ASP A 1 84 ? 9.981 -8.327 -9.218 1.00 90.31 84 ASP A C 1
ATOM 692 O O . ASP A 1 84 ? 10.558 -8.433 -10.293 1.00 90.31 84 ASP A O 1
ATOM 696 N N . ARG A 1 85 ? 9.765 -9.395 -8.435 1.00 89.31 85 ARG A N 1
ATOM 697 C CA . ARG A 1 85 ? 10.198 -10.765 -8.781 1.00 89.31 85 ARG A CA 1
ATOM 698 C C . ARG A 1 85 ? 9.474 -11.371 -9.984 1.00 89.31 85 ARG A C 1
ATOM 700 O O . ARG A 1 85 ? 10.014 -12.280 -10.607 1.00 89.31 85 ARG A O 1
ATOM 707 N N . LYS A 1 86 ? 8.243 -10.941 -10.272 1.00 86.44 86 LYS A N 1
ATOM 708 C CA . LYS A 1 86 ? 7.435 -11.478 -11.382 1.00 86.44 86 LYS A CA 1
ATOM 709 C C . LYS A 1 86 ? 7.792 -10.850 -12.724 1.00 86.44 86 LYS A C 1
ATOM 711 O O . LYS A 1 86 ? 7.533 -11.457 -13.760 1.00 86.44 86 LYS A O 1
ATOM 716 N N . VAL A 1 87 ? 8.373 -9.653 -12.718 1.00 80.56 87 VAL A N 1
ATOM 717 C CA . VAL A 1 87 ? 8.845 -9.011 -13.942 1.00 80.56 87 VAL A CA 1
ATOM 718 C C . VAL A 1 87 ? 10.205 -9.597 -14.287 1.00 80.56 87 VAL A C 1
ATOM 720 O O . VAL A 1 87 ? 11.192 -9.359 -13.593 1.00 80.56 87 VAL A O 1
ATOM 723 N N . LYS A 1 88 ? 10.260 -10.368 -15.379 1.00 61.50 88 LYS A N 1
ATOM 724 C CA . LYS A 1 88 ? 11.541 -10.640 -16.032 1.00 61.50 88 LYS A CA 1
ATOM 725 C C . LYS A 1 88 ? 12.107 -9.284 -16.463 1.00 61.50 88 LYS A C 1
ATOM 727 O O . LYS A 1 88 ? 11.368 -8.528 -17.101 1.00 61.50 88 LYS A O 1
ATOM 732 N N . PRO A 1 89 ? 13.351 -8.933 -16.094 1.00 57.91 89 PRO A N 1
ATOM 733 C CA . PRO A 1 89 ? 13.965 -7.738 -16.646 1.00 57.91 89 PRO A CA 1
ATOM 734 C C . PRO A 1 89 ? 13.888 -7.835 -18.177 1.00 57.91 89 PRO A C 1
ATOM 736 O O . PRO A 1 89 ? 14.088 -8.930 -18.706 1.00 57.91 89 PRO A O 1
ATOM 739 N N . PRO A 1 90 ? 13.537 -6.751 -18.891 1.00 57.56 90 PRO A N 1
ATOM 740 C CA . PRO A 1 90 ? 13.653 -6.761 -20.341 1.00 57.56 90 PRO A CA 1
ATOM 741 C C . PRO A 1 90 ? 15.100 -7.116 -20.693 1.00 57.56 90 PRO A C 1
ATOM 743 O O . PRO A 1 90 ? 16.013 -6.599 -20.041 1.00 57.56 90 PRO A O 1
ATOM 746 N N . ASP A 1 91 ? 15.300 -7.994 -21.679 1.00 55.12 91 ASP A N 1
ATOM 747 C CA . ASP A 1 91 ? 16.618 -8.244 -22.260 1.00 55.12 91 ASP A CA 1
ATOM 748 C C . ASP A 1 91 ? 17.134 -6.900 -22.775 1.00 55.12 91 ASP A C 1
ATOM 750 O O . ASP A 1 91 ? 16.682 -6.381 -23.795 1.00 55.12 91 ASP A O 1
ATOM 754 N N . VAL A 1 92 ? 18.002 -6.258 -21.999 1.00 58.31 92 VAL A N 1
ATOM 755 C CA . VAL A 1 92 ? 18.640 -5.019 -22.424 1.00 58.31 92 VAL A CA 1
ATOM 756 C C . VAL A 1 92 ? 19.741 -5.454 -23.386 1.00 58.31 92 VAL A C 1
ATOM 758 O O . VAL A 1 92 ? 20.611 -6.216 -22.956 1.00 58.31 92 VAL A O 1
ATOM 761 N N . PRO A 1 93 ? 19.750 -5.007 -24.656 1.00 52.00 93 PRO A N 1
ATOM 762 C CA . PRO A 1 93 ? 20.947 -5.139 -25.465 1.00 52.00 93 PRO A CA 1
ATOM 763 C C . PRO A 1 93 ? 22.051 -4.393 -24.718 1.00 52.00 93 PRO A C 1
ATOM 765 O O . PRO A 1 93 ? 21.893 -3.214 -24.391 1.00 52.00 93 PRO A O 1
ATOM 768 N N . VAL A 1 94 ? 23.128 -5.096 -24.382 1.00 54.16 94 VAL A N 1
ATOM 769 C CA . VAL A 1 94 ? 24.358 -4.444 -23.939 1.00 54.16 94 VAL A CA 1
ATOM 770 C C . VAL A 1 94 ? 24.820 -3.612 -25.135 1.00 54.16 94 VAL A C 1
ATOM 772 O O . VAL A 1 94 ? 25.139 -4.185 -26.176 1.00 54.16 94 VAL A O 1
ATOM 775 N N . LEU A 1 95 ? 24.720 -2.284 -25.016 1.00 49.09 95 LEU A N 1
ATOM 776 C CA . LEU A 1 95 ? 25.336 -1.352 -25.962 1.00 49.09 95 LEU A CA 1
ATOM 777 C C . LEU A 1 95 ? 26.858 -1.444 -25.852 1.00 49.09 95 LEU A C 1
ATOM 779 O O . LEU A 1 95 ? 27.344 -1.542 -24.700 1.00 49.09 95 LEU A O 1
#

Foldseek 3Di:
DDPVVLQVQLVVLLVVLLVCLVVVQWAFDQDPVVRFRQWTDHPNWIFGLDPAQVRTDIPPDDSNPVCSNVSNVSGSPVSRVVVSVVDDRPPDPPD